Protein AF-A0A134DIP0-F1 (afdb_monomer_lite)

Radius of gyration: 27.32 Å; chains: 1; bounding box: 48×22×85 Å

Sequence (62 aa):
MSAASSSPRTGQVTVPVDPARRPDVLLRRRMPEGHQVSAWWMIGAFVAVSVAVVGLLNLFPA

Secondary structure (DSSP, 8-state):
----------S-------GGG-TT-TT-PPPPTT-PPPHHHHHHHHHHHHHHHHHHHTSS--

pLDDT: mean 79.77, std 14.53, range [46.09, 98.69]

Foldseek 3Di:
DDDPPPDDDPDPDPDPPDPLPDPVCPPDDDDPVVDDDDCVVVVVVVVVVVCVVVCVVPVDDD

Organism: NCBI:txid162426

Structure (mmCIF, N/CA/C/O backbone):
data_AF-A0A134DIP0-F1
#
_entry.id   AF-A0A134DIP0-F1
#
loop_
_atom_site.group_PDB
_atom_site.id
_atom_site.type_symbol
_atom_site.label_atom_id
_atom_site.label_alt_id
_atom_site.label_comp_id
_atom_site.label_asym_id
_atom_site.label_entity_id
_atom_site.label_seq_id
_atom_site.pdbx_PDB_ins_code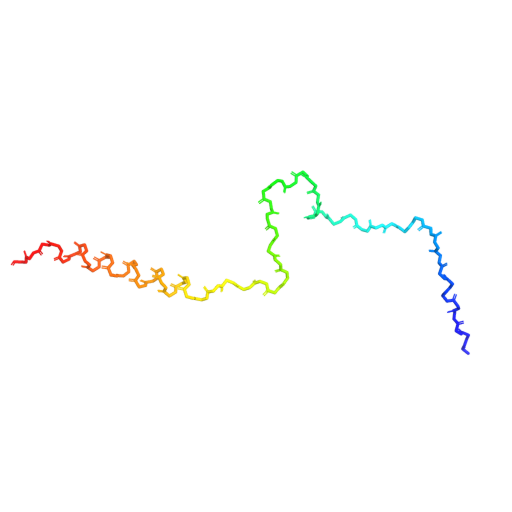
_atom_site.Cartn_x
_atom_site.Cartn_y
_atom_site.Cartn_z
_atom_site.occupancy
_atom_site.B_iso_or_equiv
_atom_site.auth_seq_id
_atom_site.auth_comp_id
_atom_site.auth_asym_id
_atom_site.auth_atom_id
_atom_site.pdbx_PDB_model_num
ATOM 1 N N . MET A 1 1 ? -12.558 -6.426 58.124 1.00 46.50 1 MET A N 1
ATOM 2 C CA . MET A 1 1 ? -12.610 -5.862 56.758 1.00 46.50 1 MET A CA 1
ATOM 3 C C . MET A 1 1 ? -14.001 -6.141 56.206 1.00 46.50 1 MET A C 1
ATOM 5 O O . MET A 1 1 ? -14.282 -7.286 55.887 1.00 46.50 1 MET A O 1
ATOM 9 N N . SER A 1 2 ? -14.904 -5.154 56.209 1.00 46.09 2 SER A N 1
ATOM 10 C CA . SER A 1 2 ? -16.265 -5.330 55.676 1.00 46.09 2 SER A CA 1
ATOM 11 C C . SER A 1 2 ? -16.241 -5.250 54.154 1.00 46.09 2 SER A C 1
ATOM 13 O O . SER A 1 2 ? -15.819 -4.236 53.602 1.00 46.09 2 SER A O 1
ATOM 15 N N . ALA A 1 3 ? -16.692 -6.306 53.481 1.00 56.25 3 ALA A N 1
ATOM 16 C CA . ALA A 1 3 ? -16.943 -6.282 52.048 1.00 56.25 3 ALA A CA 1
ATOM 17 C C . ALA A 1 3 ? -18.133 -5.349 51.775 1.00 56.25 3 ALA A C 1
ATOM 19 O O . ALA A 1 3 ? -19.243 -5.606 52.239 1.00 56.25 3 ALA A O 1
ATOM 20 N N . ALA A 1 4 ? -17.901 -4.247 51.063 1.00 56.09 4 ALA A N 1
ATOM 21 C CA . ALA A 1 4 ? -18.985 -3.395 50.595 1.00 56.09 4 ALA A CA 1
ATOM 22 C C . ALA A 1 4 ? -19.836 -4.194 49.597 1.00 56.09 4 ALA A C 1
ATOM 24 O O . ALA A 1 4 ? -19.347 -4.628 48.553 1.00 56.09 4 ALA A O 1
ATOM 25 N N . SER A 1 5 ? -21.105 -4.411 49.929 1.00 59.94 5 SER A N 1
ATOM 26 C CA . SER A 1 5 ? -22.083 -5.021 49.038 1.00 59.94 5 SER A CA 1
ATOM 27 C C . SER A 1 5 ? -22.339 -4.087 47.852 1.00 59.94 5 SER A C 1
ATOM 29 O O . SER A 1 5 ? -23.024 -3.069 47.963 1.00 59.94 5 SER A O 1
ATOM 31 N N . SER A 1 6 ? -21.774 -4.424 46.690 1.00 66.06 6 SER A N 1
ATOM 32 C CA . SER A 1 6 ? -22.144 -3.794 45.422 1.00 66.06 6 SER A CA 1
ATOM 33 C C . SER A 1 6 ? -23.540 -4.281 45.040 1.00 66.06 6 SER A C 1
ATOM 35 O O . SER A 1 6 ? -23.707 -5.329 44.422 1.00 66.06 6 SER A O 1
ATOM 37 N N . SER A 1 7 ? -24.560 -3.563 45.502 1.00 64.94 7 SER A N 1
ATOM 38 C CA . SER A 1 7 ? -25.942 -3.836 45.120 1.00 64.94 7 SER A CA 1
ATOM 39 C C . SER A 1 7 ? -26.168 -3.306 43.696 1.00 64.94 7 SER A C 1
ATOM 41 O O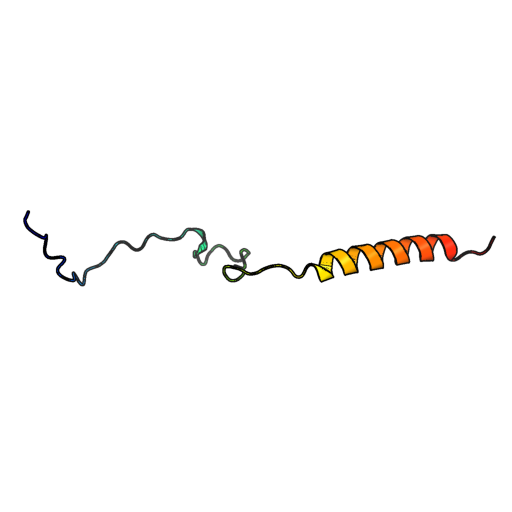 . SER A 1 7 ? -25.848 -2.136 43.452 1.00 64.94 7 SER A O 1
ATOM 43 N N . PRO A 1 8 ? -26.676 -4.110 42.740 1.00 65.38 8 PRO A N 1
ATOM 44 C CA . PRO A 1 8 ? -26.918 -3.650 41.377 1.00 65.38 8 PRO A CA 1
ATOM 45 C C . PRO A 1 8 ? -27.930 -2.499 41.396 1.00 65.38 8 PRO A C 1
ATOM 47 O O . PRO A 1 8 ? -29.113 -2.688 41.665 1.00 65.38 8 PRO A O 1
ATOM 50 N N . ARG A 1 9 ? -27.456 -1.276 41.133 1.00 67.81 9 ARG A N 1
ATOM 51 C CA . ARG A 1 9 ? -28.320 -0.104 40.975 1.00 67.81 9 ARG A CA 1
ATOM 52 C C . ARG A 1 9 ? -28.749 0.000 39.520 1.00 67.81 9 ARG A C 1
ATOM 54 O O . ARG A 1 9 ? -27.959 0.390 38.665 1.00 67.81 9 ARG A O 1
ATOM 61 N N . THR A 1 10 ? -30.012 -0.289 39.242 1.00 68.94 10 THR A N 1
ATOM 62 C CA . THR A 1 10 ? -30.664 0.139 38.002 1.00 68.94 10 THR A CA 1
ATOM 63 C C . THR A 1 10 ? -31.056 1.609 38.154 1.00 68.94 10 THR A C 1
ATOM 65 O O . THR A 1 10 ? -32.097 1.933 38.718 1.00 68.94 10 THR A O 1
ATOM 68 N N . GLY A 1 11 ? -30.182 2.509 37.712 1.00 68.00 11 GLY A N 1
ATOM 69 C CA . GLY A 1 11 ? -30.415 3.953 37.646 1.00 68.00 11 GLY A CA 1
ATOM 70 C C . GLY A 1 11 ? -29.736 4.531 36.406 1.00 68.00 11 GLY A C 1
ATOM 71 O O . GLY A 1 11 ? -28.948 3.838 35.765 1.00 68.00 11 GLY A O 1
ATOM 72 N N . GLN A 1 12 ? -30.037 5.784 36.051 1.00 67.44 12 GLN A N 1
ATOM 73 C CA . GLN A 1 12 ? -29.324 6.486 34.979 1.00 67.44 12 GLN A CA 1
ATOM 74 C C . GLN A 1 12 ? -27.845 6.629 35.363 1.00 67.44 12 GLN A C 1
ATOM 76 O O . GLN A 1 12 ? -27.458 7.532 36.098 1.00 67.44 12 GLN A O 1
ATOM 81 N N . VAL A 1 13 ? -27.015 5.700 34.895 1.00 68.88 13 VAL A N 1
ATOM 82 C CA . VAL A 1 13 ? -25.560 5.831 34.939 1.00 68.88 13 VAL A CA 1
ATOM 83 C C . VAL A 1 13 ? -25.179 6.833 33.861 1.00 68.88 13 VAL A C 1
ATOM 85 O O . VAL A 1 13 ? -25.622 6.711 32.718 1.00 68.88 13 VAL A O 1
ATOM 88 N N . THR A 1 14 ? -24.363 7.825 34.208 1.00 72.06 14 THR A N 1
ATOM 89 C CA . THR A 1 14 ? -23.788 8.756 33.239 1.00 72.06 14 THR A CA 1
ATOM 90 C C . THR A 1 14 ? -22.904 7.957 3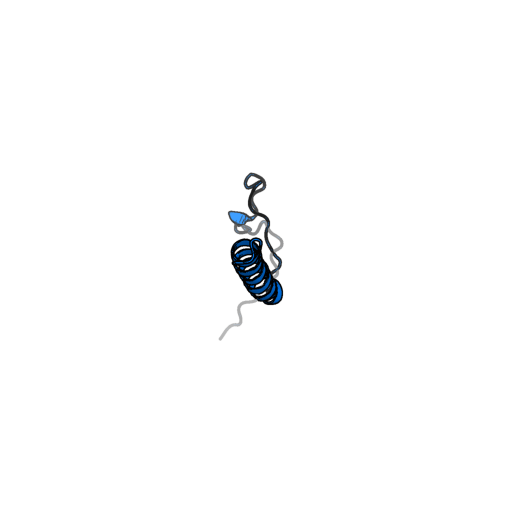2.288 1.00 72.06 14 THR A C 1
ATOM 92 O O . THR A 1 14 ? -21.765 7.627 32.609 1.00 72.06 14 THR A O 1
ATOM 95 N N . VAL A 1 15 ? -23.445 7.583 31.128 1.00 72.06 15 VAL A N 1
ATOM 96 C CA . VAL A 1 15 ? -22.668 6.949 30.063 1.00 72.06 15 VAL A CA 1
ATOM 97 C C . VAL A 1 15 ? -21.698 8.008 29.543 1.00 72.06 15 VAL A C 1
ATOM 99 O O . VAL A 1 15 ? -22.161 9.056 29.083 1.00 72.06 15 VAL A O 1
ATOM 102 N N . PRO A 1 16 ? -20.371 7.790 29.613 1.00 77.38 16 PRO A N 1
ATOM 103 C CA . PRO A 1 16 ? -19.418 8.712 29.019 1.00 77.38 16 PRO A CA 1
ATOM 104 C C . PRO A 1 16 ? -19.755 8.889 27.540 1.00 77.38 16 PRO A C 1
ATOM 106 O O . PRO A 1 16 ? -19.772 7.925 26.771 1.00 77.38 16 PRO A O 1
ATOM 109 N N . VAL A 1 17 ? -20.069 10.122 27.147 1.00 72.12 17 VAL A N 1
ATOM 110 C CA . VAL A 1 17 ? -20.348 10.446 25.750 1.00 72.12 17 VAL A CA 1
ATOM 111 C C . VAL A 1 17 ? -19.024 10.371 25.005 1.00 72.12 17 VAL A C 1
ATOM 113 O O . VAL A 1 17 ? -18.228 11.302 25.078 1.00 72.12 17 VAL A O 1
ATOM 116 N N . ASP A 1 18 ? -18.780 9.258 24.314 1.00 74.06 18 ASP A N 1
ATOM 117 C CA . ASP A 1 18 ? -17.614 9.090 23.448 1.00 74.06 18 ASP A CA 1
ATOM 118 C C . ASP A 1 18 ? -17.695 10.137 22.320 1.00 74.06 18 ASP A C 1
ATOM 120 O O . ASP A 1 18 ? -18.562 10.019 21.442 1.00 74.06 18 ASP A O 1
ATOM 124 N N . PRO A 1 19 ? -16.811 11.158 22.300 1.00 70.44 19 PRO A N 1
ATOM 125 C CA . PRO A 1 19 ? -16.835 12.198 21.273 1.00 70.44 19 PRO A CA 1
ATOM 126 C C . PRO A 1 19 ? -16.699 11.631 19.857 1.00 70.44 19 PRO A C 1
ATOM 128 O O . PRO A 1 19 ? -17.126 12.254 18.892 1.00 70.44 19 PRO A O 1
ATOM 131 N N . ALA A 1 20 ? -16.143 10.429 19.717 1.00 66.94 20 ALA A N 1
ATOM 132 C CA . ALA A 1 20 ? -15.969 9.758 18.447 1.00 66.94 20 ALA A CA 1
ATOM 133 C C . ALA A 1 20 ? -17.169 8.886 18.037 1.00 66.94 20 ALA A C 1
ATOM 135 O O . ALA A 1 20 ? -17.098 8.237 16.992 1.00 66.94 20 ALA A O 1
ATOM 136 N N . ARG A 1 21 ? -18.204 8.730 18.876 1.00 67.25 21 ARG A N 1
ATOM 137 C CA . ARG A 1 21 ? -19.481 8.068 18.522 1.00 67.25 21 ARG A CA 1
ATOM 138 C C . ARG A 1 21 ? -20.564 9.075 18.155 1.00 67.25 21 ARG A C 1
ATOM 140 O O . ARG A 1 21 ? -21.718 8.692 17.976 1.00 67.25 21 ARG A O 1
ATOM 147 N N . ARG A 1 22 ? -20.212 10.358 18.085 1.00 71.56 22 ARG A N 1
ATOM 148 C CA . ARG A 1 22 ? -21.193 11.383 17.791 1.00 71.56 22 ARG A CA 1
ATOM 149 C C . ARG A 1 22 ? -21.658 11.285 16.328 1.00 71.56 22 ARG A C 1
ATOM 151 O O . ARG A 1 22 ? -20.835 11.065 15.437 1.00 71.56 22 ARG A O 1
ATOM 158 N N . PRO A 1 23 ? -22.969 11.429 16.084 1.00 70.56 23 PRO A N 1
ATOM 159 C CA . PRO A 1 23 ? -23.565 11.288 14.755 1.00 70.56 23 PRO A CA 1
ATOM 160 C C . PRO A 1 23 ? -23.236 12.452 13.805 1.00 70.56 23 PRO A C 1
ATOM 162 O O . PRO A 1 23 ? -23.444 12.331 12.603 1.00 70.56 23 PRO A O 1
ATOM 165 N N . ASP A 1 24 ? -22.717 13.566 14.325 1.00 73.94 24 ASP A N 1
ATOM 166 C CA . ASP A 1 24 ? -22.276 14.751 13.578 1.00 73.94 24 ASP A CA 1
ATOM 167 C C . ASP A 1 24 ? -20.910 14.562 12.889 1.00 73.94 24 ASP A C 1
ATOM 169 O O . ASP A 1 24 ? -20.557 15.323 11.988 1.00 73.94 24 ASP A O 1
ATOM 173 N N . VAL A 1 25 ? -20.148 13.517 13.232 1.00 70.56 25 VAL A N 1
ATOM 174 C CA . VAL A 1 25 ? -18.852 13.215 12.604 1.00 70.56 25 VAL A CA 1
ATOM 175 C C . VAL A 1 25 ? -19.043 12.291 11.399 1.00 70.56 25 VAL A C 1
ATOM 177 O O . VAL A 1 25 ? -18.630 11.131 11.395 1.00 70.56 25 VAL A O 1
ATOM 180 N N . LEU A 1 26 ? -19.654 12.822 10.338 1.00 68.44 26 LEU A N 1
ATOM 181 C CA . LEU A 1 26 ? -19.996 12.069 9.119 1.00 68.44 26 LEU A CA 1
ATOM 182 C C . LEU A 1 26 ? -18.781 11.462 8.392 1.00 68.44 26 LEU A C 1
ATOM 184 O O . LEU A 1 26 ? -18.927 10.524 7.613 1.00 68.44 26 LEU A O 1
ATOM 188 N N . LEU A 1 27 ? -17.576 11.982 8.640 1.00 73.06 27 LEU A N 1
ATOM 189 C CA . LEU A 1 27 ? -16.365 11.618 7.897 1.00 73.06 27 LEU A CA 1
ATOM 190 C C . LEU A 1 27 ? -15.465 10.605 8.615 1.00 73.06 27 LEU A C 1
ATOM 192 O O . LEU A 1 27 ? -14.470 10.159 8.043 1.00 73.06 27 LEU A O 1
ATOM 196 N N . ARG A 1 28 ? -15.780 10.212 9.855 1.00 70.19 28 ARG A N 1
ATOM 197 C CA . ARG A 1 28 ? -14.920 9.296 10.614 1.00 70.19 28 ARG A CA 1
ATOM 198 C C . ARG A 1 28 ? -15.456 7.869 10.581 1.00 70.19 28 ARG A C 1
ATOM 200 O O . ARG A 1 28 ? -16.135 7.414 11.497 1.00 70.19 28 ARG A O 1
ATOM 207 N N . ARG A 1 29 ? -15.071 7.121 9.546 1.00 75.56 29 ARG A N 1
ATOM 208 C CA . ARG A 1 29 ? -15.266 5.666 9.496 1.00 75.56 29 ARG A CA 1
ATOM 209 C C . ARG A 1 29 ? -14.347 4.994 10.522 1.00 75.56 29 ARG A C 1
ATOM 211 O O . ARG A 1 29 ? -13.127 5.088 10.408 1.00 75.56 29 ARG A O 1
ATOM 218 N N . ARG A 1 30 ? -14.913 4.313 11.524 1.00 72.44 30 ARG A N 1
ATOM 219 C CA . ARG A 1 30 ? -14.126 3.458 12.425 1.00 72.44 30 ARG A CA 1
ATOM 220 C C . ARG A 1 30 ? -13.863 2.117 11.756 1.00 72.44 30 ARG A C 1
ATOM 222 O O . ARG A 1 30 ? -14.797 1.436 11.337 1.00 72.44 30 ARG A O 1
ATOM 229 N N . MET A 1 31 ? -12.595 1.746 11.685 1.00 79.81 31 MET A N 1
ATOM 230 C CA . MET A 1 31 ? -12.211 0.362 11.451 1.00 79.81 31 MET A CA 1
ATOM 231 C C . MET A 1 31 ? -12.438 -0.435 12.750 1.00 79.81 31 MET A C 1
ATOM 233 O O . MET A 1 31 ? -12.362 0.159 13.829 1.00 79.81 31 MET A O 1
ATOM 237 N N . PRO A 1 32 ? -12.740 -1.743 12.678 1.00 86.19 32 PRO A N 1
ATOM 238 C CA . PRO A 1 32 ? -12.826 -2.584 13.868 1.00 86.19 32 PRO A CA 1
ATOM 239 C C . PRO A 1 32 ? -11.530 -2.528 14.684 1.00 86.19 32 PRO A C 1
ATOM 241 O O . PRO A 1 32 ? -10.447 -2.351 14.122 1.00 86.19 32 PRO A O 1
ATOM 244 N N . GLU A 1 33 ? -11.631 -2.727 15.997 1.00 81.56 33 GLU A N 1
ATOM 245 C CA . GLU A 1 33 ? -10.442 -2.896 16.836 1.00 81.56 33 GLU A CA 1
ATOM 246 C C . GLU A 1 33 ? -9.608 -4.081 16.329 1.00 81.56 33 GLU A C 1
ATOM 248 O O . GLU A 1 33 ? -10.149 -5.125 15.959 1.00 81.56 33 GLU A O 1
ATOM 253 N N . GLY A 1 34 ? -8.287 -3.901 16.256 1.00 86.88 34 GLY A N 1
ATOM 254 C CA . GLY A 1 34 ? -7.378 -4.900 15.685 1.00 86.88 34 GLY A CA 1
ATOM 255 C C . GLY A 1 34 ? -7.400 -4.999 14.155 1.00 86.88 34 GLY A C 1
ATOM 256 O O . GLY A 1 34 ? -6.761 -5.893 13.602 1.00 86.88 34 GLY A O 1
ATOM 257 N N . HIS A 1 35 ? -8.094 -4.101 13.447 1.00 90.00 35 HIS A N 1
ATOM 258 C CA . HIS A 1 35 ? -8.027 -4.065 11.990 1.00 90.00 35 HIS A CA 1
ATOM 259 C C . HIS A 1 35 ? -6.628 -3.664 11.518 1.00 90.00 35 HIS A C 1
ATOM 261 O O . HIS A 1 35 ? -6.185 -2.533 11.717 1.00 90.00 35 HIS A O 1
ATOM 267 N N . GLN A 1 36 ? -5.952 -4.594 10.853 1.00 91.94 36 GLN A N 1
ATOM 268 C CA . GLN A 1 36 ? -4.655 -4.359 10.237 1.00 91.94 36 GLN A CA 1
ATOM 269 C C . GLN A 1 36 ? -4.820 -4.213 8.729 1.00 91.94 36 GLN A C 1
ATOM 271 O O . GLN A 1 36 ? -5.491 -5.017 8.080 1.00 91.94 36 GLN A O 1
ATOM 276 N N . VAL A 1 37 ? -4.186 -3.188 8.164 1.00 89.75 37 VAL A N 1
ATOM 277 C CA . VAL A 1 37 ? -4.089 -3.050 6.711 1.00 89.75 37 VAL A CA 1
ATOM 278 C C . VAL A 1 37 ? -3.183 -4.164 6.189 1.00 89.75 37 VAL A C 1
ATOM 280 O O . VAL A 1 37 ? -2.103 -4.397 6.728 1.00 89.75 37 VAL A O 1
ATOM 283 N N . SER A 1 38 ? -3.617 -4.858 5.135 1.00 94.12 38 SER A N 1
ATOM 284 C CA . SER A 1 38 ? -2.807 -5.904 4.507 1.00 94.12 38 SER A CA 1
ATOM 285 C C . SER A 1 38 ? -1.486 -5.331 3.987 1.00 94.12 38 SER A C 1
ATOM 287 O O . SER A 1 38 ? -1.488 -4.413 3.166 1.00 94.12 38 SER A O 1
ATOM 289 N N . ALA A 1 39 ? -0.358 -5.916 4.402 1.00 95.62 39 ALA A N 1
ATOM 290 C CA . ALA A 1 39 ? 0.971 -5.523 3.928 1.00 95.62 39 ALA A CA 1
ATOM 291 C C . ALA A 1 39 ? 1.133 -5.687 2.403 1.00 95.62 39 ALA A C 1
ATOM 293 O O . ALA A 1 39 ? 1.910 -4.964 1.779 1.00 95.62 39 ALA A O 1
ATOM 294 N N . TRP A 1 40 ? 0.348 -6.575 1.782 1.00 97.81 40 TRP A N 1
ATOM 295 C CA . TRP A 1 40 ? 0.338 -6.763 0.331 1.00 97.81 40 TRP A CA 1
ATOM 296 C C . TRP A 1 40 ? -0.081 -5.511 -0.440 1.00 97.81 40 TRP A C 1
ATOM 298 O O . TRP A 1 40 ? 0.338 -5.360 -1.583 1.00 97.81 40 TRP A O 1
ATOM 308 N N . TRP A 1 41 ? -0.826 -4.582 0.173 1.00 97.19 41 TRP A N 1
ATOM 309 C CA . TRP A 1 41 ? -1.102 -3.284 -0.450 1.00 97.19 41 TRP A CA 1
ATOM 310 C C . TRP A 1 41 ? 0.167 -2.459 -0.641 1.00 97.19 41 TRP A C 1
ATOM 312 O O . TRP A 1 41 ? 0.373 -1.905 -1.718 1.00 97.19 41 TRP A O 1
ATOM 322 N N . MET A 1 42 ? 1.044 -2.418 0.365 1.00 98.00 42 MET A N 1
ATOM 323 C CA . MET A 1 42 ? 2.306 -1.687 0.256 1.00 98.00 42 MET A CA 1
ATOM 324 C C . MET A 1 42 ? 3.265 -2.350 -0.728 1.00 98.00 42 MET A C 1
ATOM 326 O O . MET A 1 42 ? 3.868 -1.667 -1.554 1.00 98.00 42 MET A O 1
ATOM 330 N N . ILE A 1 43 ? 3.367 -3.680 -0.673 1.00 98.12 43 ILE A N 1
ATOM 331 C CA . ILE A 1 43 ? 4.207 -4.458 -1.591 1.00 98.12 43 ILE A CA 1
ATOM 332 C C . ILE A 1 43 ? 3.711 -4.282 -3.031 1.00 98.12 43 ILE A C 1
ATOM 334 O O . ILE A 1 43 ? 4.494 -3.963 -3.921 1.00 98.12 43 ILE A O 1
ATOM 338 N N . GLY A 1 44 ? 2.406 -4.435 -3.255 1.00 98.44 44 GLY A N 1
ATOM 339 C CA . GLY A 1 44 ? 1.788 -4.266 -4.566 1.00 98.44 44 GLY A CA 1
ATOM 340 C C . GLY A 1 44 ? 1.979 -2.856 -5.117 1.00 98.44 44 GLY A C 1
ATOM 341 O O . GLY A 1 44 ? 2.379 -2.712 -6.269 1.00 98.44 44 GLY A O 1
ATOM 342 N N . ALA A 1 45 ? 1.776 -1.821 -4.295 1.00 98.25 45 ALA A N 1
ATOM 343 C CA . ALA A 1 45 ? 2.005 -0.433 -4.695 1.00 98.25 45 ALA A CA 1
ATOM 344 C C . ALA A 1 45 ? 3.465 -0.191 -5.102 1.00 98.25 45 ALA A C 1
ATOM 346 O O . ALA A 1 45 ? 3.720 0.405 -6.147 1.00 98.25 45 ALA A O 1
ATOM 347 N N . PHE A 1 46 ? 4.423 -0.700 -4.323 1.00 98.44 46 PHE A N 1
ATOM 348 C CA . PHE A 1 46 ? 5.843 -0.583 -4.643 1.00 98.44 46 PHE A CA 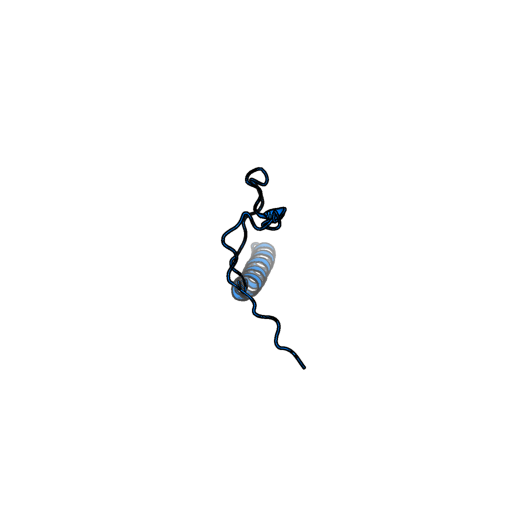1
ATOM 349 C C . PHE A 1 46 ? 6.189 -1.253 -5.978 1.00 98.44 46 PHE A C 1
ATOM 351 O O . PHE A 1 46 ? 6.812 -0.628 -6.839 1.00 98.44 46 PHE A O 1
ATOM 358 N N . VAL A 1 47 ? 5.762 -2.504 -6.173 1.00 98.69 47 VAL A N 1
ATOM 359 C CA . VAL A 1 47 ? 6.039 -3.259 -7.402 1.00 98.69 47 VAL A CA 1
ATOM 360 C C . VAL A 1 47 ? 5.382 -2.590 -8.608 1.00 98.69 47 VAL A C 1
ATOM 362 O O . VAL A 1 47 ? 6.050 -2.375 -9.616 1.00 98.69 47 VAL A O 1
ATOM 365 N N . ALA A 1 48 ? 4.109 -2.203 -8.501 1.00 98.56 48 ALA A N 1
ATOM 366 C CA . ALA A 1 48 ? 3.368 -1.577 -9.592 1.00 98.56 48 ALA A CA 1
ATOM 367 C C . ALA A 1 48 ? 3.999 -0.251 -10.032 1.00 98.56 48 ALA A C 1
ATOM 369 O O . ALA A 1 48 ? 4.220 -0.049 -11.224 1.00 98.56 48 ALA A O 1
ATOM 370 N N . VAL A 1 49 ? 4.341 0.631 -9.086 1.00 98.44 49 VAL A N 1
ATOM 371 C CA . VAL A 1 49 ? 4.978 1.919 -9.401 1.00 98.44 49 VAL A CA 1
ATOM 372 C C . VAL A 1 49 ? 6.367 1.707 -9.997 1.00 98.44 49 VAL A C 1
ATOM 374 O O . VAL A 1 49 ? 6.703 2.344 -10.991 1.00 98.44 49 VAL A O 1
ATOM 377 N N . SER A 1 50 ? 7.159 0.786 -9.444 1.00 98.25 50 SER A N 1
ATOM 378 C CA . SER A 1 50 ? 8.508 0.505 -9.950 1.00 98.25 50 SER A CA 1
ATOM 379 C C . SER A 1 50 ? 8.472 -0.023 -11.383 1.00 98.25 50 SER A C 1
ATOM 381 O O . SER A 1 50 ? 9.175 0.497 -12.248 1.00 98.25 50 SER A O 1
ATOM 383 N N . VAL A 1 51 ? 7.612 -1.008 -11.662 1.00 98.06 51 VAL A N 1
ATOM 384 C CA . VAL A 1 51 ? 7.417 -1.546 -13.017 1.00 98.06 51 VAL A CA 1
ATOM 385 C C . VAL A 1 51 ? 6.888 -0.469 -13.957 1.00 98.06 51 VAL A C 1
ATOM 387 O O . VAL A 1 51 ? 7.351 -0.392 -15.090 1.00 98.06 51 VAL A O 1
ATOM 390 N N . ALA A 1 52 ? 5.970 0.386 -13.501 1.00 97.44 52 ALA A N 1
ATOM 391 C CA . ALA A 1 52 ? 5.459 1.484 -14.311 1.00 97.44 52 ALA A CA 1
ATOM 392 C C . ALA A 1 52 ? 6.574 2.458 -14.708 1.00 97.44 52 ALA A C 1
ATOM 394 O O . ALA A 1 52 ? 6.698 2.766 -15.887 1.00 97.44 52 ALA A O 1
ATOM 395 N N . VAL A 1 53 ? 7.415 2.899 -13.766 1.00 96.38 53 VAL A N 1
ATOM 396 C CA . VAL A 1 53 ? 8.541 3.804 -14.059 1.00 96.38 53 VAL A CA 1
ATOM 397 C C . VAL A 1 53 ? 9.527 3.147 -15.015 1.00 96.38 53 VAL A C 1
ATOM 399 O O . VAL A 1 53 ? 9.877 3.742 -16.030 1.00 96.38 53 VAL A O 1
ATOM 402 N N . VAL A 1 54 ? 9.947 1.912 -14.731 1.00 95.50 54 VAL A N 1
ATOM 403 C CA . VAL A 1 54 ? 10.870 1.174 -15.604 1.00 95.50 54 VAL A CA 1
ATOM 404 C C . VAL A 1 54 ? 10.268 1.014 -16.997 1.00 95.50 54 VAL A C 1
ATOM 406 O O . VAL A 1 54 ? 10.929 1.336 -17.979 1.00 95.50 54 VAL A O 1
ATOM 409 N N . GLY A 1 55 ? 9.011 0.587 -17.104 1.00 94.69 55 GLY A N 1
ATOM 410 C CA . GLY A 1 55 ? 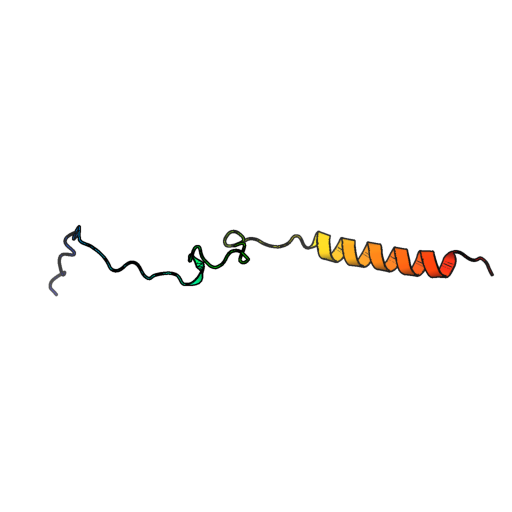8.316 0.446 -18.381 1.00 94.69 55 GLY A CA 1
ATOM 411 C C . GLY A 1 55 ? 8.237 1.763 -19.148 1.00 94.69 55 GLY A C 1
ATOM 412 O O . GLY A 1 55 ? 8.534 1.789 -20.337 1.00 94.69 55 GLY A O 1
ATOM 413 N N . LEU A 1 56 ? 7.923 2.868 -18.468 1.00 94.00 56 LEU A N 1
ATOM 414 C CA . LEU A 1 56 ? 7.836 4.190 -19.088 1.00 94.00 56 LEU A CA 1
ATOM 415 C C . LEU A 1 56 ? 9.191 4.663 -19.629 1.00 94.00 56 LEU A C 1
ATOM 417 O O . LEU A 1 56 ? 9.250 5.219 -20.722 1.00 94.00 56 LEU A O 1
ATOM 421 N N . LEU A 1 57 ? 10.277 4.414 -18.893 1.00 92.12 57 LEU A N 1
ATOM 422 C CA . LEU A 1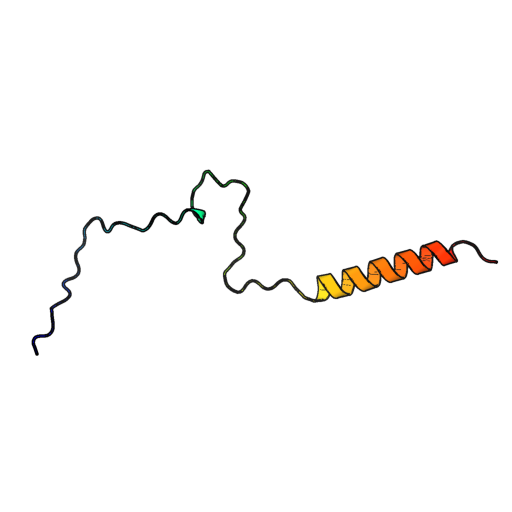 57 ? 11.635 4.754 -19.329 1.00 92.12 57 LEU A CA 1
ATOM 423 C C . LEU A 1 57 ? 12.138 3.862 -20.472 1.00 92.12 57 LEU A C 1
ATOM 425 O O . LEU A 1 57 ? 12.995 4.290 -21.235 1.00 92.12 57 LEU A O 1
ATOM 429 N N . ASN A 1 58 ? 11.609 2.644 -20.601 1.00 89.06 58 ASN A N 1
ATOM 430 C CA . ASN A 1 58 ? 12.012 1.675 -21.626 1.00 89.06 58 ASN A CA 1
ATOM 431 C C . ASN A 1 58 ? 11.058 1.629 -22.833 1.00 89.06 58 ASN A C 1
ATOM 433 O O . ASN A 1 58 ? 11.238 0.797 -23.719 1.00 89.06 58 ASN A O 1
ATOM 437 N N . LEU A 1 59 ? 10.042 2.500 -22.891 1.00 82.75 59 LEU A N 1
ATOM 438 C CA . LEU A 1 59 ? 9.049 2.501 -23.972 1.00 82.75 59 LEU A CA 1
ATOM 439 C C . LEU A 1 59 ? 9.631 2.926 -25.334 1.00 82.75 59 LEU A C 1
ATOM 441 O O . LEU A 1 59 ? 9.018 2.658 -26.365 1.00 82.75 59 LEU A O 1
ATOM 445 N N . PHE A 1 60 ? 10.808 3.558 -25.342 1.00 72.25 60 PHE A N 1
ATOM 446 C CA . PHE A 1 60 ? 11.548 3.888 -26.556 1.00 72.25 60 PHE A CA 1
ATOM 447 C C . PHE A 1 60 ? 12.867 3.107 -26.584 1.00 72.25 60 PHE A C 1
ATOM 449 O O . PHE A 1 60 ? 13.684 3.280 -25.678 1.00 72.25 60 PHE A O 1
ATOM 456 N N . PRO A 1 61 ? 13.092 2.248 -27.592 1.00 71.88 61 PRO A N 1
ATOM 457 C CA . PRO A 1 61 ? 14.402 1.653 -27.804 1.00 71.88 61 PRO A CA 1
ATOM 458 C C . PRO A 1 61 ? 15.413 2.744 -28.187 1.00 71.88 61 PRO A C 1
ATOM 460 O O . PRO A 1 61 ? 15.058 3.704 -28.876 1.00 71.88 61 PRO A O 1
ATOM 463 N N . ALA A 1 62 ? 16.651 2.589 -27.710 1.00 64.88 62 ALA A N 1
ATOM 464 C CA . ALA A 1 62 ? 17.801 3.344 -28.205 1.00 64.88 62 ALA A CA 1
ATOM 465 C C . ALA A 1 62 ? 18.122 2.974 -29.661 1.00 64.88 62 ALA A C 1
ATOM 467 O O . ALA A 1 62 ? 17.883 1.799 -30.032 1.00 64.88 62 ALA A O 1
#